Protein AF-A0A958RC46-F1 (afdb_monomer)

pLDDT: mean 94.12, std 9.83, range [39.84, 98.75]

Sequence (118 aa):
LPAAMFPTYSATKAAIHSYTQSLRYQLKNTSIQVMELAPPYVQTTLTGEHQATDPHAMPLDDFINEVMSILKQNPDAREILVERVNFLRTAESKGMDAYYELFNGFNDQMASTRTTSV

Nearest PDB structures (foldseek):
  4bmv-assembly4_I  TM=6.271E-01  e=4.602E-01  Sphingobium yanoikuyae
  3sx2-assembly2_H  TM=6.835E-01  e=1.753E+00  Mycobacterium avium subsp. paratuberculosis K-10
  3jq7-assembl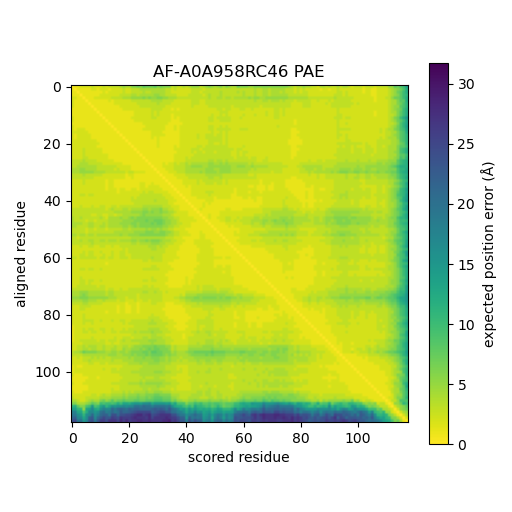y1_C  TM=6.618E-01  e=1.991E+00  Trypanosoma brucei
  3gmd-assembly4_H  TM=6.169E-01  e=1.544E+00  Mus musculus

Secondary structure (DSSP, 8-state):
---TT-HHHHHHHHHHHHHHHHHHHHHTTSS----EE---SBSSSTT-GGGGG-TTSBPHHHHHHHHHHHHHH-TT-SEE--GGGHHHHSGGGG-HHHHHHHHHHHHHHHHHHHHTT-

Solvent-accessible surface area (backbone atoms only — not comparable to full-atom values): 6926 Å² total; per-residue (Å²): 100,72,47,77,96,40,52,68,60,35,52,52,53,52,48,50,53,56,48,53,57,52,48,41,63,74,34,67,91,55,95,65,83,65,64,43,79,53,81,55,65,54,30,39,56,87,92,36,73,68,37,52,74,34,84,87,28,40,54,50,66,59,52,50,53,47,51,55,47,47,55,71,76,41,76,83,47,60,55,50,69,51,77,86,23,44,69,42,74,48,33,67,80,69,37,70,69,56,26,51,55,52,46,50,54,54,43,52,52,60,52,55,64,57,68,77,74,114

Structure (mmCIF, N/CA/C/O backbone):
data_AF-A0A958RC46-F1
#
_entry.id   AF-A0A958RC46-F1
#
loop_
_atom_site.group_PDB
_atom_site.id
_atom_site.type_symbol
_atom_site.label_atom_id
_atom_site.label_alt_id
_atom_site.label_comp_id
_atom_site.label_asym_id
_atom_site.label_entity_id
_atom_site.label_seq_id
_atom_site.pdbx_PDB_ins_code
_atom_site.Cartn_x
_atom_site.Cartn_y
_atom_site.Cartn_z
_atom_site.occupancy
_atom_site.B_iso_or_equiv
_atom_site.auth_seq_id
_atom_site.auth_comp_id
_atom_site.auth_asym_id
_atom_site.auth_atom_id
_atom_site.pdbx_PDB_model_num
ATOM 1 N N . LEU A 1 1 ? 5.802 5.715 -0.696 1.00 93.75 1 LEU A N 1
ATOM 2 C CA . LEU A 1 1 ? 6.493 6.539 -1.713 1.00 93.75 1 LEU A CA 1
ATOM 3 C C . LEU A 1 1 ? 5.597 6.722 -2.927 1.00 93.75 1 LEU A C 1
ATOM 5 O O . LEU A 1 1 ? 5.030 5.728 -3.373 1.00 93.75 1 LEU A O 1
ATOM 9 N N . PRO A 1 2 ? 5.438 7.951 -3.439 1.00 95.94 2 PRO A N 1
ATOM 10 C CA . PRO A 1 2 ? 4.706 8.208 -4.672 1.00 95.94 2 PRO A CA 1
ATOM 11 C C . PRO A 1 2 ? 5.526 7.838 -5.916 1.00 95.94 2 PRO A C 1
ATOM 13 O O . PRO A 1 2 ? 6.745 8.005 -5.946 1.00 95.94 2 PRO A O 1
ATOM 16 N N . ALA A 1 3 ? 4.830 7.380 -6.958 1.00 94.94 3 ALA A N 1
ATOM 17 C CA . ALA A 1 3 ? 5.389 7.163 -8.288 1.00 94.94 3 ALA A CA 1
ATOM 18 C C . ALA A 1 3 ? 5.098 8.383 -9.174 1.00 94.94 3 ALA A C 1
ATOM 20 O O . ALA A 1 3 ? 3.939 8.675 -9.478 1.00 94.94 3 ALA A O 1
ATOM 21 N N . ALA A 1 4 ? 6.145 9.083 -9.609 1.00 95.69 4 ALA A N 1
ATOM 22 C CA . ALA A 1 4 ? 6.089 10.312 -10.400 1.00 95.69 4 ALA A CA 1
ATOM 23 C C . ALA A 1 4 ? 5.405 10.117 -11.761 1.00 95.69 4 ALA A C 1
ATOM 25 O O . ALA A 1 4 ? 4.752 11.029 -12.257 1.00 95.69 4 ALA A O 1
ATOM 26 N N . MET A 1 5 ? 5.487 8.914 -12.337 1.00 92.12 5 MET A N 1
ATOM 27 C CA . MET A 1 5 ? 4.785 8.552 -13.576 1.00 92.12 5 MET A CA 1
ATOM 28 C C . MET A 1 5 ? 3.265 8.413 -13.385 1.00 92.12 5 MET A C 1
ATOM 30 O O . MET A 1 5 ? 2.502 8.539 -14.341 1.00 92.12 5 MET A O 1
ATOM 34 N N . PHE A 1 6 ? 2.814 8.178 -12.149 1.00 93.25 6 PHE A N 1
ATOM 35 C CA . PHE A 1 6 ? 1.408 7.977 -11.803 1.00 93.25 6 PHE A CA 1
ATOM 36 C C . PHE A 1 6 ? 0.996 8.898 -10.639 1.00 93.25 6 PHE A C 1
ATOM 38 O O . PHE A 1 6 ? 0.632 8.417 -9.557 1.00 93.25 6 PHE A O 1
ATOM 4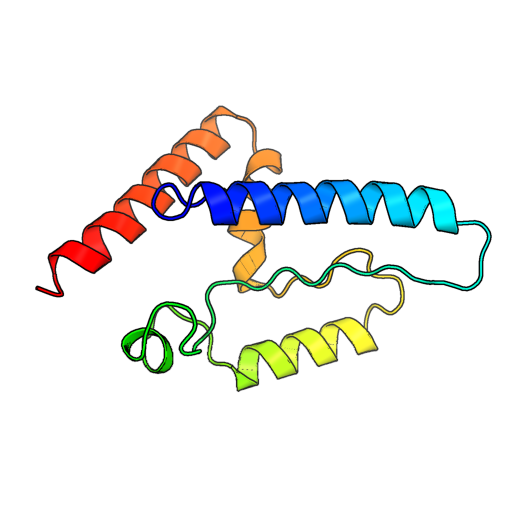5 N N . PRO A 1 7 ? 1.037 10.233 -10.820 1.00 96.06 7 PRO A N 1
ATOM 46 C CA . PRO A 1 7 ? 0.835 11.177 -9.723 1.00 96.06 7 PRO A CA 1
ATOM 47 C C . PRO A 1 7 ? -0.601 11.128 -9.186 1.00 96.06 7 PRO A C 1
ATOM 49 O O . PRO A 1 7 ? -0.806 11.067 -7.975 1.00 96.06 7 PRO A O 1
ATOM 52 N N . THR A 1 8 ? -1.604 11.050 -10.067 1.00 97.69 8 THR A N 1
ATOM 53 C CA . THR A 1 8 ? -3.018 10.930 -9.671 1.00 97.69 8 THR A CA 1
ATOM 54 C C . THR A 1 8 ? -3.294 9.612 -8.948 1.00 97.69 8 THR A C 1
ATOM 56 O O . THR A 1 8 ? -3.978 9.598 -7.926 1.00 97.69 8 THR A O 1
ATOM 59 N N . TYR A 1 9 ? -2.714 8.503 -9.418 1.00 95.56 9 TYR A N 1
ATOM 60 C CA . TYR A 1 9 ? -2.810 7.218 -8.721 1.00 95.56 9 TYR A CA 1
ATOM 61 C C . TYR A 1 9 ? -2.197 7.316 -7.319 1.00 95.56 9 TYR A C 1
ATOM 63 O O . TYR A 1 9 ? -2.847 6.970 -6.338 1.00 95.56 9 TYR A O 1
ATOM 71 N N . SER A 1 10 ? -0.990 7.873 -7.202 1.00 97.00 10 SER A N 1
ATOM 72 C CA . SER A 1 10 ? -0.313 8.043 -5.912 1.00 97.00 10 SER A CA 1
ATOM 73 C C . SER A 1 10 ? -1.134 8.900 -4.940 1.00 97.00 10 SER A C 1
ATOM 75 O O . SER A 1 10 ? -1.316 8.514 -3.787 1.00 97.00 10 SER A O 1
ATOM 77 N N . ALA A 1 11 ? -1.701 10.015 -5.414 1.00 98.12 11 ALA A N 1
ATOM 78 C CA . ALA A 1 11 ? -2.562 10.883 -4.613 1.00 98.12 11 ALA A CA 1
ATOM 79 C C . ALA A 1 11 ? -3.831 10.161 -4.129 1.00 98.12 11 ALA A C 1
ATOM 81 O O . ALA A 1 11 ? -4.188 10.252 -2.956 1.00 98.12 11 ALA A O 1
ATOM 82 N N . THR A 1 12 ? -4.494 9.394 -5.002 1.00 98.31 12 THR A N 1
ATOM 83 C CA . THR A 1 12 ? -5.693 8.629 -4.613 1.00 98.31 12 THR A CA 1
ATOM 84 C C . THR A 1 12 ? -5.376 7.527 -3.603 1.00 98.31 12 THR A C 1
ATOM 86 O O . THR A 1 12 ? -6.139 7.339 -2.659 1.00 98.31 12 THR A O 1
ATOM 89 N N . LYS A 1 13 ? -4.235 6.836 -3.723 1.00 97.56 13 LYS A N 1
ATOM 90 C CA . LYS A 1 13 ? -3.801 5.846 -2.724 1.00 97.56 13 LYS A CA 1
ATOM 91 C C . LYS A 1 13 ? -3.454 6.485 -1.379 1.00 97.56 13 LYS A C 1
ATOM 93 O O . LYS A 1 13 ? -3.865 5.958 -0.350 1.00 97.56 13 LYS A O 1
ATOM 98 N N . ALA A 1 14 ? -2.802 7.648 -1.372 1.00 97.50 14 ALA A N 1
ATOM 99 C CA . ALA A 1 14 ? -2.580 8.413 -0.142 1.00 97.50 14 ALA A CA 1
ATOM 100 C C . ALA A 1 14 ? -3.904 8.861 0.509 1.00 97.50 14 ALA A C 1
ATOM 102 O O . ALA A 1 14 ? -4.052 8.788 1.730 1.00 97.50 14 ALA A O 1
ATOM 103 N N . ALA A 1 15 ? -4.892 9.263 -0.297 1.00 98.44 15 ALA A N 1
ATOM 104 C CA . ALA A 1 15 ? -6.222 9.615 0.192 1.00 98.44 15 ALA A CA 1
ATOM 105 C C . ALA A 1 15 ? -6.942 8.416 0.830 1.00 98.44 15 ALA A C 1
ATOM 107 O O . ALA A 1 15 ? -7.520 8.566 1.904 1.00 98.44 15 ALA A O 1
ATOM 108 N N . ILE A 1 16 ? -6.862 7.223 0.223 1.00 98.31 16 ILE A N 1
ATOM 109 C CA . ILE A 1 16 ? -7.387 5.990 0.829 1.00 98.31 16 ILE A CA 1
ATOM 110 C C . ILE A 1 16 ? -6.709 5.721 2.171 1.00 98.31 16 ILE A C 1
ATOM 112 O O . ILE A 1 16 ? -7.416 5.463 3.141 1.00 98.31 16 ILE A O 1
ATOM 116 N N . HIS A 1 17 ? -5.386 5.867 2.261 1.00 97.88 17 HIS A N 1
ATOM 117 C CA . HIS A 1 17 ? -4.681 5.673 3.524 1.00 97.88 17 HIS A CA 1
ATOM 118 C C . HIS A 1 17 ? -5.181 6.620 4.630 1.00 97.88 17 HIS A C 1
ATOM 120 O O . HIS A 1 17 ? -5.528 6.198 5.733 1.00 97.88 17 HIS A O 1
ATOM 126 N N . SER A 1 18 ? -5.291 7.916 4.329 1.00 98.44 18 SER A N 1
ATOM 127 C CA . SER A 1 18 ? -5.846 8.904 5.267 1.00 98.44 18 SER A CA 1
ATOM 128 C C . SER A 1 18 ? -7.301 8.588 5.658 1.00 98.44 18 SER A C 1
ATOM 130 O O . SER A 1 18 ? -7.693 8.701 6.828 1.00 98.44 18 SER A O 1
ATOM 132 N N . TYR A 1 19 ? -8.101 8.132 4.692 1.00 98.69 19 TYR A N 1
ATOM 133 C CA . TYR A 1 19 ? -9.489 7.746 4.907 1.00 98.69 19 TYR A CA 1
ATOM 134 C C . TYR A 1 19 ? -9.614 6.530 5.834 1.00 98.69 19 TYR A C 1
ATOM 136 O O . TYR A 1 19 ? -10.371 6.592 6.802 1.00 98.69 19 TYR A O 1
ATOM 144 N N . THR A 1 20 ? -8.851 5.452 5.614 1.00 98.62 20 THR A N 1
ATOM 145 C CA . THR A 1 20 ? -8.897 4.253 6.473 1.00 98.62 20 THR A CA 1
ATOM 146 C C . THR A 1 20 ? -8.423 4.556 7.896 1.00 98.62 20 THR A C 1
ATOM 148 O O . THR A 1 20 ? -8.984 4.018 8.855 1.00 98.62 20 THR A O 1
ATOM 151 N N . GLN A 1 21 ? -7.443 5.458 8.068 1.00 98.44 21 GLN A N 1
ATOM 152 C CA . GLN A 1 21 ? -7.029 5.945 9.387 1.00 98.44 21 GLN A CA 1
ATOM 153 C C . GLN A 1 21 ? -8.187 6.595 10.144 1.00 98.44 21 GLN A C 1
ATOM 155 O O . GLN A 1 21 ? -8.448 6.244 11.299 1.00 98.44 21 GLN A O 1
ATOM 160 N N . SER A 1 22 ? -8.895 7.501 9.475 1.00 98.75 22 SER A N 1
ATOM 161 C CA . SER A 1 22 ? -10.036 8.217 10.043 1.00 98.75 22 SER A CA 1
ATOM 162 C C . SER A 1 22 ? -11.209 7.275 10.319 1.00 98.75 22 SER A C 1
ATOM 164 O O . SER A 1 22 ? -11.800 7.316 11.400 1.00 98.75 22 SER A O 1
ATOM 166 N N . LEU A 1 23 ? -11.501 6.365 9.388 1.00 98.62 23 LEU A N 1
ATOM 167 C CA . LEU A 1 23 ? -12.597 5.408 9.505 1.00 98.62 23 LEU A CA 1
ATOM 168 C C . LEU A 1 23 ? -12.391 4.445 10.682 1.00 98.62 23 LEU A C 1
ATOM 170 O O . LEU A 1 23 ? -13.318 4.218 11.457 1.00 98.62 23 LEU A O 1
ATOM 174 N N . ARG A 1 24 ? -11.161 3.951 10.895 1.00 98.44 24 ARG A N 1
ATOM 175 C CA . ARG A 1 24 ? -10.815 3.163 12.094 1.00 98.44 24 ARG A CA 1
ATOM 176 C C . ARG A 1 24 ? -11.119 3.914 13.385 1.00 98.44 24 ARG A C 1
ATOM 178 O O . ARG A 1 24 ? -11.619 3.319 14.332 1.00 98.44 24 ARG A O 1
ATOM 185 N N . TYR A 1 25 ? -10.814 5.211 13.439 1.00 98.50 25 TYR A N 1
ATOM 186 C CA . TYR A 1 25 ? -11.106 6.017 14.622 1.00 98.50 25 TYR A CA 1
ATOM 187 C C . TYR A 1 25 ? -12.614 6.191 14.836 1.00 98.50 25 TYR A C 1
ATOM 189 O O . TYR A 1 25 ? -13.087 6.068 15.965 1.00 98.50 25 TYR A O 1
ATOM 197 N N . GLN A 1 26 ? -13.369 6.448 13.765 1.00 98.69 26 GLN A N 1
ATOM 198 C CA . GLN A 1 26 ? -14.825 6.606 13.819 1.00 98.69 26 GLN A CA 1
ATOM 199 C C . GLN A 1 26 ? -15.534 5.323 14.274 1.00 98.69 26 GLN A C 1
ATOM 201 O O . GLN A 1 26 ? -16.484 5.391 15.051 1.00 98.69 26 GLN A O 1
ATOM 206 N N . LEU A 1 27 ? -15.050 4.158 13.839 1.00 98.50 27 LEU A N 1
ATOM 207 C CA . LEU A 1 27 ? -15.675 2.859 14.105 1.00 98.50 27 LEU A CA 1
ATOM 208 C C . LEU A 1 27 ? -15.127 2.131 15.343 1.00 98.50 27 LEU A C 1
ATOM 210 O O . LEU A 1 27 ? -15.588 1.032 15.643 1.00 98.50 27 LEU A O 1
ATOM 214 N N . LYS A 1 28 ? -14.202 2.735 16.104 1.00 97.62 28 LYS A N 1
ATOM 215 C CA . LYS A 1 28 ? -13.488 2.085 17.225 1.00 97.62 28 LYS A CA 1
ATOM 216 C C . LYS A 1 28 ? -14.373 1.517 18.347 1.00 97.62 28 LYS A C 1
ATOM 218 O O . LYS A 1 28 ? -13.904 0.688 19.114 1.00 97.62 28 LYS A O 1
ATOM 223 N N . ASN A 1 29 ? -15.621 1.977 18.457 1.00 98.25 29 ASN A N 1
ATOM 224 C CA . ASN A 1 29 ? -16.596 1.525 19.460 1.00 98.25 29 ASN A CA 1
ATOM 225 C C . ASN A 1 29 ? -17.677 0.603 18.858 1.00 98.25 29 ASN A C 1
ATOM 227 O O . ASN A 1 29 ? -18.754 0.450 19.431 1.00 98.25 29 ASN A O 1
ATOM 231 N N . THR A 1 30 ? -17.424 0.040 17.677 1.00 98.44 30 THR A N 1
ATOM 232 C CA . THR A 1 30 ? -18.311 -0.904 16.984 1.00 98.44 30 THR A CA 1
ATOM 233 C C . THR A 1 30 ? -17.635 -2.271 16.864 1.00 98.44 30 THR A C 1
ATOM 235 O O . THR A 1 30 ? -16.461 -2.418 17.193 1.00 98.44 30 THR A O 1
ATOM 238 N N . SER A 1 31 ? -18.354 -3.273 16.359 1.00 97.62 31 SER A N 1
ATOM 239 C CA . SER A 1 31 ? -17.781 -4.579 16.010 1.00 97.62 31 SER A CA 1
ATOM 240 C C . SER A 1 31 ? -17.084 -4.606 14.640 1.00 97.62 31 SER A C 1
ATOM 242 O O . SER A 1 31 ? -16.650 -5.670 14.204 1.00 97.62 31 SER A O 1
ATOM 244 N N . ILE A 1 32 ? -16.999 -3.472 13.932 1.00 98.06 32 ILE A N 1
ATOM 245 C CA . ILE A 1 32 ? -16.424 -3.403 12.585 1.00 98.06 32 ILE A CA 1
ATOM 246 C C . ILE A 1 32 ? -14.913 -3.193 12.670 1.00 98.06 32 ILE A C 1
ATOM 248 O O . ILE A 1 32 ? -14.437 -2.204 13.228 1.00 98.06 32 ILE A O 1
ATOM 252 N N . GLN A 1 33 ? -14.165 -4.084 12.024 1.00 97.31 33 GLN A N 1
ATOM 253 C CA . GLN A 1 33 ? -12.733 -3.935 11.805 1.00 97.31 33 GLN A CA 1
ATOM 254 C C . GLN A 1 33 ? -12.458 -3.342 10.421 1.00 97.31 33 GLN A C 1
ATOM 256 O O . GLN A 1 33 ? -13.049 -3.748 9.423 1.00 97.31 33 GLN A O 1
ATOM 261 N N . VAL A 1 34 ? -11.530 -2.389 10.361 1.00 98.19 34 VAL A N 1
ATOM 262 C CA . VAL A 1 34 ? -11.077 -1.772 9.110 1.00 98.19 34 VAL A CA 1
ATOM 263 C C . VAL A 1 34 ? -9.591 -2.057 8.947 1.00 98.19 34 VAL A C 1
ATOM 265 O O . VAL A 1 34 ? -8.783 -1.605 9.759 1.00 98.19 34 VAL A O 1
ATOM 268 N N . MET A 1 35 ? -9.248 -2.785 7.888 1.00 98.25 35 MET A N 1
ATOM 269 C CA . MET A 1 35 ? -7.878 -3.137 7.512 1.00 98.25 35 MET A CA 1
ATOM 270 C C . MET A 1 35 ? -7.589 -2.574 6.118 1.00 98.25 35 MET A C 1
ATOM 272 O O . MET A 1 35 ? -8.451 -2.622 5.241 1.00 98.25 35 MET A O 1
ATOM 276 N N . GLU A 1 36 ? -6.390 -2.042 5.899 1.00 98.44 36 GLU A N 1
ATOM 277 C CA . GLU A 1 36 ? -5.959 -1.544 4.589 1.00 98.44 36 GLU A CA 1
ATOM 278 C C . GLU A 1 36 ? -4.960 -2.498 3.938 1.00 98.44 36 GLU A C 1
ATOM 280 O O . GLU A 1 36 ? -3.885 -2.728 4.477 1.00 98.44 36 GLU A O 1
ATOM 285 N N . LEU A 1 37 ? -5.280 -3.022 2.758 1.00 98.00 37 LEU A N 1
ATOM 286 C CA . LEU A 1 37 ? -4.333 -3.784 1.945 1.00 98.00 37 LEU A CA 1
ATOM 287 C C . LEU A 1 37 ? -3.579 -2.839 1.004 1.00 98.00 37 LEU A C 1
ATOM 289 O O . LEU A 1 37 ? -4.199 -2.204 0.148 1.00 98.00 37 LEU A O 1
ATOM 293 N N . ALA A 1 38 ? -2.250 -2.789 1.122 1.00 97.31 38 ALA A N 1
ATOM 294 C CA . ALA A 1 38 ? -1.388 -1.992 0.249 1.00 97.31 38 ALA A CA 1
ATOM 295 C C . ALA A 1 38 ? -0.404 -2.904 -0.513 1.00 97.31 38 ALA A C 1
ATOM 297 O O . ALA A 1 38 ? 0.621 -3.301 0.040 1.00 97.31 38 ALA A O 1
ATOM 298 N N . PRO A 1 39 ? -0.703 -3.264 -1.776 1.00 96.88 39 PRO A N 1
ATOM 299 C CA . PRO A 1 39 ? 0.148 -4.150 -2.568 1.00 96.88 39 PRO A CA 1
ATOM 300 C C . PRO A 1 39 ? 1.451 -3.478 -3.042 1.00 96.88 39 PRO A C 1
ATOM 302 O O . PRO A 1 39 ? 1.468 -2.261 -3.256 1.00 96.88 39 PRO A O 1
ATOM 305 N N . PRO A 1 40 ? 2.520 -4.258 -3.296 1.00 96.31 40 PRO A N 1
ATOM 306 C CA . PRO A 1 40 ? 3.659 -3.823 -4.094 1.00 96.31 40 PRO A CA 1
ATOM 307 C C . PRO A 1 40 ? 3.281 -3.843 -5.588 1.00 96.31 40 PRO A C 1
ATOM 309 O O . PRO A 1 40 ? 2.114 -3.964 -5.961 1.00 96.31 40 PRO A O 1
ATOM 312 N N . TYR A 1 41 ? 4.271 -3.747 -6.472 1.00 95.62 41 TYR A N 1
ATOM 313 C CA . TYR A 1 41 ? 4.078 -4.052 -7.888 1.00 95.62 41 TYR A CA 1
ATOM 314 C C . TYR A 1 41 ? 3.886 -5.571 -8.068 1.00 95.62 41 TYR A C 1
ATOM 316 O O . TYR A 1 41 ? 4.766 -6.342 -7.690 1.00 95.62 41 TYR A O 1
ATOM 324 N N . VAL A 1 42 ? 2.729 -5.997 -8.591 1.00 97.69 42 VAL A N 1
ATOM 325 C CA . VAL A 1 42 ? 2.298 -7.410 -8.713 1.00 97.69 42 VAL A CA 1
ATOM 326 C C . VAL A 1 42 ? 2.053 -7.763 -10.183 1.00 97.69 42 VAL A C 1
ATOM 328 O O . VAL A 1 42 ? 1.598 -6.907 -10.940 1.00 97.69 42 VAL A O 1
ATOM 331 N N . GLN A 1 43 ? 2.338 -9.004 -10.586 1.00 97.88 43 GLN A N 1
ATOM 332 C CA . GLN A 1 43 ? 2.124 -9.547 -11.930 1.00 97.88 43 GLN A CA 1
ATOM 333 C C . GLN A 1 43 ? 0.625 -9.631 -12.237 1.00 97.88 43 GLN A C 1
ATOM 335 O O . GLN A 1 43 ? -0.057 -10.611 -11.956 1.00 97.88 43 GLN A O 1
ATOM 340 N N . THR A 1 44 ? 0.107 -8.539 -12.783 1.00 96.12 44 THR A N 1
ATOM 341 C CA . THR A 1 44 ? -1.270 -8.371 -13.257 1.00 96.12 44 THR A CA 1
ATOM 342 C C . THR A 1 44 ? -1.215 -7.730 -14.642 1.00 96.12 44 THR A C 1
ATOM 344 O O . THR A 1 44 ? -0.135 -7.585 -15.204 1.00 96.12 44 THR A O 1
ATOM 347 N N . THR A 1 45 ? -2.348 -7.301 -15.190 1.00 96.38 45 THR A N 1
ATOM 348 C CA . THR A 1 45 ? -2.400 -6.531 -16.444 1.00 96.38 45 THR A CA 1
ATOM 349 C C . THR A 1 45 ? -2.791 -5.065 -16.222 1.00 96.38 45 THR A C 1
ATOM 351 O O . THR A 1 45 ? -3.154 -4.364 -17.166 1.00 96.38 45 THR A O 1
ATOM 354 N N . LEU A 1 46 ? -2.709 -4.567 -14.978 1.00 93.19 46 LEU A N 1
ATOM 355 C CA . LEU A 1 46 ? -3.164 -3.225 -14.586 1.00 93.19 46 LEU A CA 1
ATOM 356 C C . LEU A 1 46 ? -2.479 -2.099 -15.376 1.00 93.19 46 LEU A C 1
ATOM 358 O O . LEU A 1 46 ? -3.128 -1.114 -15.726 1.00 93.19 46 LEU A O 1
ATOM 362 N N . THR A 1 47 ? -1.180 -2.228 -15.651 1.00 90.00 47 THR A N 1
ATOM 363 C CA . THR A 1 47 ? -0.401 -1.268 -16.450 1.00 90.00 47 THR A CA 1
ATOM 364 C C . THR A 1 47 ? -0.132 -1.756 -17.876 1.00 90.00 47 THR A C 1
ATOM 366 O O . THR A 1 47 ? 0.637 -1.122 -18.599 1.00 90.00 47 THR A O 1
ATOM 369 N N . GLY A 1 48 ? -0.785 -2.844 -18.299 1.00 93.06 48 GLY A N 1
ATOM 370 C CA . GLY A 1 48 ? -0.637 -3.490 -19.605 1.00 93.06 48 GLY A CA 1
ATOM 371 C C . GLY A 1 48 ? -0.127 -4.931 -19.511 1.00 93.06 48 GLY A C 1
ATOM 372 O O . GLY A 1 48 ? 0.372 -5.361 -18.476 1.00 93.06 48 GLY A O 1
ATOM 373 N N . GLU A 1 49 ? -0.217 -5.671 -20.619 1.00 95.81 49 GLU A N 1
ATOM 374 C CA . GLU A 1 49 ? 0.112 -7.109 -20.681 1.00 95.81 49 GLU A CA 1
ATOM 375 C C . GLU A 1 49 ? 1.554 -7.440 -20.267 1.00 95.81 49 GL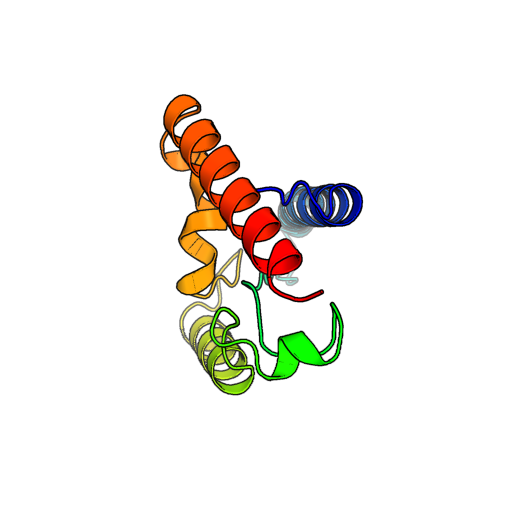U A C 1
ATOM 377 O O . GLU A 1 49 ? 1.805 -8.490 -19.684 1.00 95.81 49 GLU A O 1
ATOM 382 N N . HIS A 1 50 ? 2.505 -6.529 -20.502 1.00 93.31 50 HIS A N 1
ATOM 383 C CA . HIS A 1 50 ? 3.911 -6.729 -20.127 1.00 93.31 50 HIS A CA 1
ATOM 384 C C . HIS A 1 50 ? 4.110 -6.939 -18.617 1.00 93.31 50 HIS A C 1
ATOM 386 O O . HIS A 1 50 ? 5.035 -7.643 -18.218 1.00 93.31 50 HIS A O 1
ATOM 392 N N . GLN A 1 51 ? 3.242 -6.361 -17.778 1.00 94.50 51 GLN A N 1
ATOM 393 C CA . GLN A 1 51 ? 3.323 -6.483 -16.322 1.00 94.50 51 GLN A CA 1
ATOM 394 C C . GLN A 1 51 ? 3.111 -7.930 -15.857 1.00 94.50 51 GLN A C 1
ATOM 396 O O . GLN A 1 51 ? 3.698 -8.339 -14.854 1.00 94.50 51 GLN A O 1
ATOM 401 N N . ALA A 1 52 ? 2.311 -8.720 -16.578 1.00 96.19 52 ALA A N 1
ATOM 402 C CA . ALA A 1 52 ? 1.973 -10.086 -16.185 1.00 96.19 52 ALA A CA 1
ATOM 403 C C . ALA A 1 52 ? 3.197 -11.016 -16.159 1.00 96.19 52 ALA A C 1
ATOM 405 O O . ALA A 1 52 ? 3.190 -12.024 -15.459 1.00 96.19 52 ALA A O 1
ATOM 406 N N . THR A 1 53 ? 4.258 -10.665 -16.889 1.00 95.62 53 THR A N 1
ATOM 407 C CA . THR A 1 53 ? 5.506 -11.436 -16.972 1.00 95.62 53 THR A CA 1
ATOM 408 C C . THR A 1 53 ? 6.734 -10.637 -16.536 1.00 95.62 53 THR A C 1
ATOM 410 O O . THR A 1 53 ? 7.861 -11.080 -16.746 1.00 95.62 53 THR A O 1
ATOM 413 N N . ASP A 1 54 ? 6.543 -9.451 -15.956 1.00 94.94 54 ASP A N 1
ATOM 414 C CA . ASP A 1 54 ? 7.642 -8.589 -15.524 1.00 94.94 54 ASP A CA 1
ATOM 415 C C . ASP A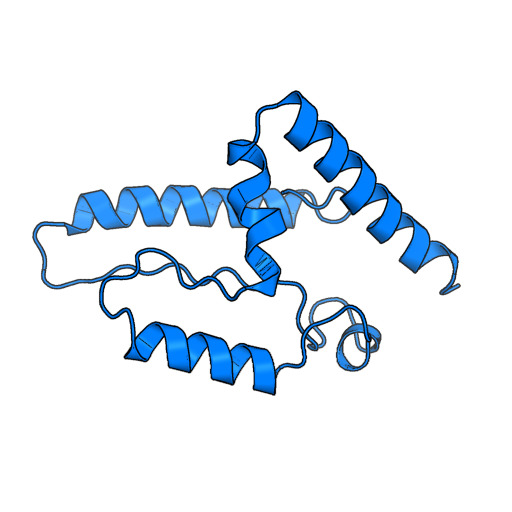 1 54 ? 8.368 -9.225 -14.317 1.00 94.94 54 ASP A C 1
ATOM 417 O O . ASP A 1 54 ? 7.732 -9.473 -13.283 1.00 94.94 54 ASP A O 1
ATOM 421 N N . PRO A 1 55 ? 9.686 -9.501 -14.396 1.00 94.50 55 PRO A N 1
ATOM 422 C CA . PRO A 1 55 ? 10.440 -10.083 -13.284 1.00 94.50 55 PRO A CA 1
ATOM 423 C C . PRO A 1 55 ? 10.572 -9.130 -12.082 1.00 94.50 55 PRO A C 1
ATOM 425 O O . PRO A 1 55 ? 10.842 -9.567 -10.960 1.00 94.50 55 PRO A O 1
ATOM 428 N N . HIS A 1 56 ? 10.369 -7.825 -12.278 1.00 92.00 56 HIS A N 1
ATOM 429 C CA . HIS A 1 56 ? 10.346 -6.839 -11.200 1.00 92.00 56 HIS A CA 1
ATOM 430 C C . HIS A 1 56 ? 8.997 -6.770 -10.478 1.00 92.00 56 HIS A C 1
ATOM 432 O O . HIS A 1 56 ? 8.926 -6.174 -9.397 1.00 92.00 56 HIS A O 1
ATOM 438 N N . ALA A 1 57 ? 7.950 -7.400 -11.011 1.00 95.44 57 ALA A N 1
ATOM 439 C CA . ALA A 1 57 ? 6.674 -7.567 -10.335 1.00 95.44 57 ALA A CA 1
ATOM 440 C C . ALA A 1 57 ? 6.670 -8.833 -9.456 1.00 95.44 57 ALA A C 1
ATOM 442 O O . ALA A 1 57 ? 7.346 -9.822 -9.727 1.00 95.44 57 ALA A O 1
ATOM 443 N N . MET A 1 58 ? 5.929 -8.800 -8.353 1.00 97.94 58 MET A N 1
ATOM 444 C CA . MET A 1 58 ? 5.690 -9.965 -7.499 1.00 97.94 58 MET A CA 1
ATOM 445 C C . MET A 1 58 ? 4.717 -10.928 -8.180 1.00 97.94 58 MET A C 1
ATOM 447 O O . MET A 1 58 ? 3.674 -10.454 -8.633 1.00 97.94 58 MET A O 1
ATOM 451 N N . PRO A 1 59 ? 4.992 -12.242 -8.232 1.00 98.25 59 PRO A N 1
ATOM 452 C CA . PRO A 1 59 ? 4.009 -13.208 -8.709 1.00 98.25 59 PRO A CA 1
ATOM 453 C C . PRO A 1 59 ? 2.690 -13.101 -7.940 1.00 98.25 59 PRO A C 1
ATOM 455 O O . PRO A 1 59 ? 2.680 -12.905 -6.722 1.00 98.25 59 PRO A O 1
ATOM 458 N N . LEU A 1 60 ? 1.568 -13.200 -8.656 1.00 98.06 60 LEU A N 1
ATOM 459 C CA . LEU A 1 60 ? 0.240 -13.014 -8.066 1.00 98.06 60 LEU A CA 1
ATOM 460 C C . LEU A 1 60 ? -0.057 -14.056 -6.979 1.00 98.06 60 LEU A C 1
ATOM 462 O O . LEU A 1 60 ? -0.570 -13.699 -5.920 1.00 98.06 60 LEU A O 1
ATOM 466 N N . ASP A 1 61 ? 0.309 -15.315 -7.219 1.00 98.31 61 ASP A N 1
ATOM 467 C CA . ASP A 1 61 ? 0.107 -16.397 -6.253 1.00 98.31 61 ASP A CA 1
ATOM 468 C C . ASP A 1 61 ? 0.912 -16.163 -4.970 1.00 98.31 61 ASP A C 1
ATOM 470 O O . ASP A 1 61 ? 0.379 -16.329 -3.873 1.00 98.31 61 ASP A O 1
ATOM 474 N N . ASP A 1 62 ? 2.157 -15.693 -5.084 1.00 98.56 62 ASP A N 1
ATOM 475 C CA . ASP A 1 62 ? 2.986 -15.344 -3.924 1.00 98.56 62 ASP A CA 1
ATOM 476 C C . ASP A 1 62 ? 2.355 -14.200 -3.124 1.00 98.56 62 ASP A C 1
ATOM 478 O O . ASP A 1 62 ? 2.265 -14.272 -1.897 1.00 98.56 62 ASP A O 1
ATOM 482 N N . PHE A 1 63 ? 1.860 -13.166 -3.815 1.00 98.56 63 PHE A N 1
ATOM 483 C CA . PHE A 1 63 ? 1.178 -12.041 -3.177 1.00 98.56 63 PHE A CA 1
ATOM 484 C C . PHE A 1 63 ? -0.069 -12.501 -2.410 1.00 98.56 63 PHE A C 1
ATOM 486 O O . PHE A 1 63 ? -0.247 -12.139 -1.246 1.00 98.56 63 PHE A O 1
ATOM 493 N N . ILE A 1 64 ? -0.913 -13.330 -3.031 1.00 98.50 64 ILE A N 1
ATOM 494 C CA . ILE A 1 64 ? -2.122 -13.871 -2.397 1.00 98.50 64 ILE A CA 1
ATOM 495 C C . ILE A 1 64 ? -1.753 -14.736 -1.189 1.00 98.50 64 ILE A C 1
ATOM 497 O O . ILE A 1 64 ? -2.340 -14.573 -0.118 1.00 98.50 64 ILE A O 1
ATOM 501 N N . ASN A 1 65 ? -0.775 -15.632 -1.334 1.00 98.69 65 ASN A N 1
ATOM 502 C CA . ASN A 1 65 ? -0.342 -16.522 -0.261 1.00 98.69 65 ASN A CA 1
ATOM 503 C C . ASN A 1 65 ? 0.153 -15.738 0.960 1.00 98.69 65 ASN A C 1
ATOM 505 O O . ASN A 1 65 ? -0.248 -16.039 2.088 1.00 98.69 65 ASN A O 1
ATOM 509 N N . GLU A 1 66 ? 0.969 -14.704 0.749 1.00 98.69 66 GLU A N 1
ATOM 510 C CA . GLU A 1 66 ? 1.486 -13.873 1.834 1.00 98.69 66 GLU A CA 1
ATOM 511 C C . GLU A 1 66 ? 0.380 -13.033 2.493 1.00 98.69 66 GLU A C 1
ATOM 513 O O . GLU A 1 66 ? 0.265 -13.030 3.720 1.00 98.69 66 GLU A O 1
ATOM 518 N N . VAL A 1 67 ? -0.515 -12.417 1.709 1.00 98.56 67 VAL A N 1
ATOM 519 C CA . VAL A 1 67 ? -1.690 -11.690 2.230 1.00 98.56 67 VAL A CA 1
ATOM 520 C C . VAL A 1 67 ? -2.559 -12.591 3.107 1.00 98.56 67 VAL A C 1
ATOM 522 O O . VAL A 1 67 ? -2.905 -12.225 4.232 1.00 98.56 67 VAL A O 1
ATOM 525 N N . MET A 1 68 ? -2.892 -13.790 2.625 1.00 98.38 68 MET A N 1
ATOM 526 C CA . MET A 1 68 ? -3.717 -14.739 3.374 1.00 98.38 68 MET A CA 1
ATOM 527 C C . MET A 1 68 ? -3.009 -15.256 4.628 1.00 98.38 68 MET A C 1
ATOM 529 O O . MET A 1 68 ? -3.667 -15.547 5.627 1.00 98.38 68 MET A O 1
ATOM 533 N N . SER A 1 69 ? -1.680 -15.362 4.596 1.00 98.50 69 SER A N 1
ATOM 534 C CA . SER A 1 69 ? -0.868 -15.690 5.766 1.00 98.50 69 SER A CA 1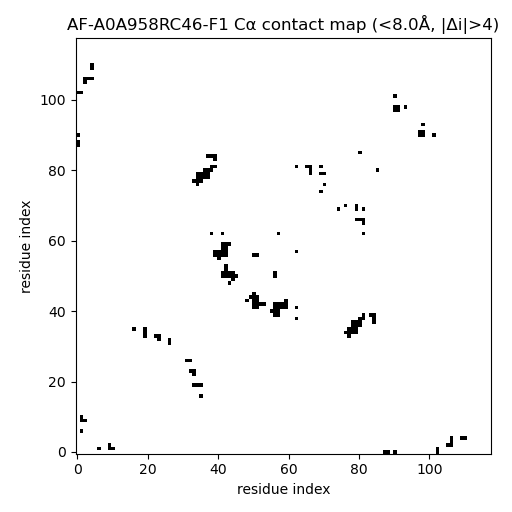
ATOM 535 C C . SER A 1 69 ? -0.950 -14.588 6.829 1.00 98.50 69 SER A C 1
ATOM 537 O O . SER A 1 69 ? -1.264 -14.881 7.984 1.00 98.50 69 SER A O 1
ATOM 539 N N . ILE A 1 70 ? -0.777 -13.318 6.440 1.00 98.12 70 ILE A N 1
ATOM 540 C CA . ILE A 1 70 ? -0.870 -12.160 7.347 1.00 98.12 70 ILE A CA 1
ATOM 541 C C . ILE A 1 70 ? -2.260 -12.077 7.979 1.00 98.12 70 ILE A C 1
ATOM 543 O O . ILE A 1 70 ? -2.362 -11.929 9.193 1.00 98.12 70 ILE A O 1
ATOM 547 N N . LEU A 1 71 ? -3.325 -12.229 7.187 1.00 97.44 71 LEU A N 1
ATOM 548 C CA . LEU A 1 71 ? -4.703 -12.191 7.690 1.00 97.44 71 LEU A CA 1
ATOM 549 C C . LEU A 1 71 ? -4.975 -13.269 8.750 1.00 97.44 71 LEU A C 1
ATOM 551 O O . LEU A 1 71 ? -5.708 -13.021 9.702 1.00 97.44 71 LEU A O 1
ATOM 555 N N . LYS A 1 72 ? -4.381 -14.461 8.604 1.00 97.88 72 LYS A N 1
ATOM 556 C CA . LYS A 1 72 ? -4.522 -15.554 9.580 1.00 97.88 72 LYS A CA 1
ATOM 557 C C . LYS A 1 72 ? -3.698 -15.324 10.847 1.00 97.88 72 LYS A C 1
ATOM 559 O O . LYS A 1 72 ? -4.152 -15.683 11.928 1.00 97.88 72 LYS A O 1
ATOM 564 N N . GLN A 1 73 ? -2.484 -14.793 10.711 1.00 98.00 73 GLN A N 1
ATOM 565 C CA . GLN A 1 73 ? -1.537 -14.652 11.823 1.00 98.00 73 GLN A CA 1
ATOM 566 C C . GLN A 1 73 ? -1.764 -13.378 12.641 1.00 98.00 73 GLN A C 1
ATOM 568 O O . GLN A 1 73 ? -1.564 -13.386 13.852 1.00 98.00 73 GLN A O 1
ATOM 573 N N . ASN A 1 74 ? -2.210 -12.304 11.987 1.00 97.06 74 ASN A N 1
ATOM 574 C CA . ASN A 1 74 ? -2.356 -10.975 12.569 1.00 97.06 74 ASN A CA 1
ATOM 575 C C . ASN A 1 74 ? -3.800 -10.477 12.406 1.00 97.06 74 ASN A C 1
ATOM 577 O O . ASN A 1 74 ? -4.040 -9.531 11.647 1.00 97.06 74 ASN A O 1
ATOM 581 N N . PRO A 1 75 ? -4.771 -11.082 13.115 1.00 94.25 75 PRO A N 1
ATOM 582 C CA . PRO A 1 75 ? -6.176 -10.714 12.980 1.00 94.25 75 PRO A CA 1
ATOM 583 C C . PRO A 1 75 ? -6.440 -9.250 13.344 1.00 94.25 75 PRO A C 1
ATOM 585 O O . PRO A 1 75 ? -7.389 -8.687 12.829 1.00 94.25 75 PRO A O 1
ATOM 588 N N . ASP A 1 76 ? -5.595 -8.608 14.158 1.00 95.44 76 ASP A N 1
ATOM 589 C CA . ASP A 1 76 ? -5.734 -7.201 14.570 1.00 95.44 76 ASP A CA 1
ATOM 590 C C . ASP A 1 76 ? -4.932 -6.204 13.708 1.00 95.44 76 ASP A C 1
ATOM 592 O O . ASP A 1 76 ? -4.797 -5.025 14.062 1.00 95.44 76 ASP A O 1
ATOM 596 N N . ALA A 1 77 ? -4.366 -6.648 12.580 1.00 96.44 77 ALA A N 1
ATOM 597 C CA . ALA A 1 77 ? -3.568 -5.786 11.715 1.00 96.44 77 ALA A CA 1
ATOM 598 C C . ALA A 1 77 ? -4.392 -4.603 11.173 1.00 96.44 77 ALA A C 1
ATOM 600 O O . ALA A 1 77 ? -5.480 -4.758 10.625 1.00 96.44 77 ALA A O 1
ATOM 601 N N . ARG A 1 78 ? -3.852 -3.384 11.286 1.00 97.44 78 ARG A N 1
ATOM 602 C CA . ARG A 1 78 ? -4.465 -2.185 10.679 1.00 97.44 78 ARG A CA 1
ATOM 603 C C . ARG A 1 78 ? -4.181 -2.090 9.187 1.00 97.44 78 ARG A C 1
ATOM 605 O O . ARG A 1 78 ? -4.969 -1.502 8.449 1.00 97.44 78 ARG A O 1
ATOM 612 N N . GLU A 1 79 ? -3.043 -2.633 8.778 1.00 97.81 79 GLU A N 1
ATOM 613 C CA . GLU A 1 79 ? -2.565 -2.653 7.406 1.00 97.81 79 GLU A CA 1
ATOM 614 C C . GLU A 1 79 ? -2.050 -4.054 7.083 1.00 97.81 79 GLU A C 1
ATOM 616 O O . GLU A 1 79 ? -1.379 -4.677 7.906 1.00 97.81 79 GLU A O 1
ATOM 621 N N . ILE A 1 80 ? -2.367 -4.537 5.888 1.00 98.25 80 ILE A N 1
ATOM 622 C CA . ILE A 1 80 ? -1.881 -5.792 5.331 1.00 98.25 80 ILE A CA 1
ATOM 623 C C . ILE A 1 80 ? -0.779 -5.437 4.342 1.00 98.25 80 ILE A C 1
ATOM 625 O O . ILE A 1 80 ? -1.041 -4.912 3.256 1.00 98.25 80 ILE A O 1
ATOM 629 N N . LEU A 1 81 ? 0.457 -5.683 4.762 1.00 98.00 81 LEU A N 1
ATOM 630 C CA . LEU A 1 81 ? 1.670 -5.309 4.050 1.00 98.00 81 LEU A CA 1
ATOM 631 C C . LEU A 1 81 ? 2.508 -6.564 3.851 1.00 98.00 81 LEU A C 1
ATOM 633 O O . LEU A 1 81 ? 2.989 -7.142 4.822 1.00 98.00 81 LEU A O 1
ATOM 637 N N . VAL A 1 82 ? 2.670 -6.978 2.599 1.00 98.44 82 VAL A N 1
ATOM 638 C CA . VAL A 1 82 ? 3.664 -7.999 2.247 1.00 98.44 82 VAL A CA 1
ATOM 639 C C . VAL A 1 82 ? 5.065 -7.402 2.333 1.00 98.44 82 VAL A C 1
ATOM 641 O O . VAL A 1 82 ? 5.242 -6.203 2.108 1.00 98.44 82 VAL A O 1
ATOM 644 N N . GLU A 1 83 ? 6.080 -8.216 2.591 1.00 97.81 83 GLU A N 1
ATOM 645 C CA . GLU A 1 83 ? 7.439 -7.743 2.861 1.00 97.81 83 GLU A CA 1
ATOM 646 C C . GLU A 1 83 ? 7.970 -6.828 1.747 1.00 97.81 83 GLU A C 1
ATOM 648 O O . GLU A 1 83 ? 8.545 -5.767 1.996 1.00 97.81 83 GLU A O 1
ATOM 653 N N . ARG A 1 84 ? 7.667 -7.166 0.488 1.00 96.88 84 ARG A N 1
ATOM 654 C CA . ARG A 1 84 ? 8.116 -6.410 -0.691 1.00 96.88 84 ARG A CA 1
ATOM 655 C C . ARG A 1 84 ? 7.610 -4.961 -0.739 1.00 96.88 84 ARG A C 1
ATOM 657 O O . ARG A 1 84 ? 8.223 -4.146 -1.425 1.00 96.88 84 ARG A O 1
ATOM 664 N N . VAL A 1 85 ? 6.520 -4.604 -0.047 1.00 96.94 85 VAL A N 1
ATOM 665 C CA . VAL A 1 85 ? 5.997 -3.220 -0.033 1.00 96.94 85 VAL A CA 1
ATOM 666 C C . VAL A 1 85 ? 6.613 -2.356 1.073 1.00 96.94 85 VAL A C 1
ATOM 668 O O . VAL A 1 85 ? 6.500 -1.127 1.028 1.00 96.94 85 VAL A O 1
ATOM 671 N N . ASN A 1 86 ? 7.296 -2.959 2.053 1.00 95.56 86 ASN A N 1
ATOM 672 C CA . ASN A 1 86 ? 7.725 -2.258 3.264 1.00 95.56 86 ASN A CA 1
ATOM 673 C C . ASN A 1 86 ? 8.669 -1.086 2.979 1.00 95.56 86 ASN A C 1
ATOM 675 O O . ASN A 1 86 ? 8.531 -0.035 3.606 1.00 95.56 86 ASN A O 1
ATOM 679 N N . PHE A 1 87 ? 9.564 -1.193 1.992 1.00 93.19 87 PHE A N 1
ATOM 680 C CA . PHE A 1 87 ? 10.462 -0.086 1.638 1.00 93.19 87 PHE A CA 1
ATOM 681 C C . PHE A 1 87 ? 9.712 1.150 1.105 1.00 93.19 87 PHE A C 1
ATOM 683 O O . PHE A 1 87 ? 10.114 2.276 1.384 1.00 93.19 87 PHE A O 1
ATOM 690 N N . LEU A 1 88 ? 8.596 0.962 0.384 1.00 94.38 88 LEU A N 1
ATOM 691 C CA . LEU A 1 88 ? 7.749 2.067 -0.082 1.00 94.38 88 LEU A CA 1
ATOM 692 C C . LEU A 1 88 ? 6.926 2.643 1.064 1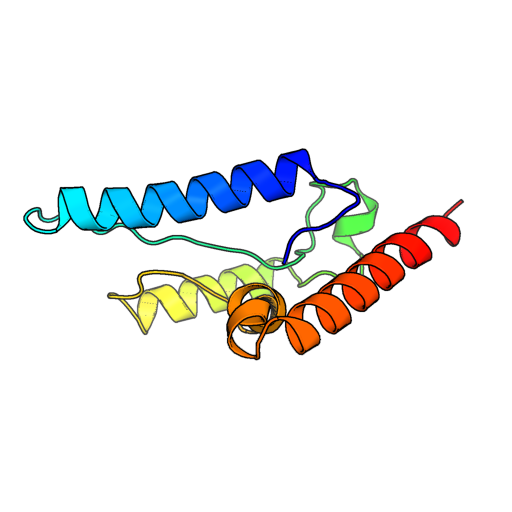.00 94.38 88 LEU A C 1
ATOM 694 O O . LEU A 1 88 ? 6.745 3.862 1.145 1.00 94.38 88 LEU A O 1
ATOM 698 N N . ARG A 1 89 ? 6.388 1.756 1.904 1.00 94.81 89 ARG A N 1
ATOM 699 C CA . ARG A 1 89 ? 5.462 2.093 2.981 1.00 94.81 89 ARG A CA 1
ATOM 700 C C . ARG A 1 89 ? 6.146 2.835 4.128 1.00 94.81 89 ARG A C 1
ATOM 702 O O . ARG A 1 89 ? 5.567 3.763 4.676 1.00 94.81 89 ARG A O 1
ATOM 709 N N . THR A 1 90 ? 7.377 2.452 4.454 1.00 95.06 90 THR A N 1
ATOM 710 C CA . THR A 1 90 ? 8.145 2.978 5.596 1.00 95.06 90 THR A CA 1
ATOM 711 C C . THR A 1 90 ? 9.188 4.024 5.206 1.00 95.06 90 THR A C 1
ATOM 713 O O . THR A 1 90 ? 9.970 4.446 6.047 1.00 95.06 90 THR A O 1
ATOM 716 N N . ALA A 1 91 ? 9.212 4.486 3.953 1.00 95.00 91 ALA A N 1
ATOM 717 C CA . ALA A 1 91 ? 10.241 5.411 3.468 1.00 95.00 91 ALA A CA 1
ATOM 718 C C . ALA A 1 91 ? 10.414 6.671 4.337 1.00 95.00 91 ALA A C 1
ATOM 720 O O . ALA A 1 91 ? 11.537 7.106 4.575 1.00 95.00 91 ALA A O 1
ATOM 721 N N . GLU A 1 92 ? 9.317 7.232 4.851 1.00 93.19 92 GLU A N 1
ATOM 722 C CA . GLU A 1 92 ? 9.348 8.426 5.706 1.00 93.19 92 GLU A CA 1
ATOM 723 C C . GLU A 1 92 ? 9.934 8.150 7.100 1.00 93.19 92 GLU A C 1
ATOM 725 O O . GLU A 1 92 ? 10.438 9.067 7.748 1.00 93.19 92 GLU A O 1
ATOM 730 N N . SER A 1 93 ? 9.931 6.893 7.566 1.00 93.75 93 SER A N 1
ATOM 731 C CA . SER A 1 93 ? 10.386 6.538 8.917 1.00 93.75 93 SER A CA 1
ATOM 732 C C . SER A 1 93 ? 11.894 6.706 9.111 1.00 93.75 93 SER A C 1
ATOM 734 O O . SER A 1 93 ? 12.374 6.638 10.239 1.00 93.75 93 SER A O 1
ATOM 736 N N . LYS A 1 94 ? 12.647 6.893 8.020 1.00 91.06 94 LYS A N 1
ATOM 737 C CA . LYS A 1 94 ? 14.104 7.075 8.016 1.00 91.06 94 LYS A CA 1
ATOM 738 C C . LYS A 1 94 ? 14.534 8.549 7.974 1.00 91.06 94 LYS A C 1
ATOM 740 O O . LYS A 1 94 ? 15.730 8.819 7.977 1.00 91.06 94 LYS A O 1
ATOM 745 N N . GLY A 1 95 ? 13.585 9.492 7.963 1.00 96.44 95 GLY A N 1
ATOM 746 C CA . GLY A 1 95 ? 13.845 10.931 7.841 1.00 96.44 95 GLY A CA 1
ATOM 747 C C . GLY A 1 95 ? 13.725 11.452 6.404 1.00 96.44 95 GLY A C 1
ATOM 748 O O . GLY A 1 95 ? 13.694 10.678 5.449 1.00 96.44 95 GLY A O 1
ATOM 749 N N . MET A 1 96 ? 13.621 12.777 6.250 1.00 95.81 96 MET A N 1
ATOM 750 C CA . MET A 1 96 ? 13.289 13.405 4.960 1.00 95.81 96 MET A CA 1
ATOM 751 C C . MET A 1 96 ? 14.416 13.338 3.929 1.00 95.81 96 MET A C 1
ATOM 753 O O . MET A 1 96 ? 14.127 13.138 2.753 1.00 95.81 96 MET A O 1
ATOM 757 N N . ASP A 1 97 ? 15.678 13.425 4.346 1.00 96.94 97 ASP A N 1
ATOM 758 C CA . ASP A 1 97 ? 16.807 13.294 3.416 1.00 96.94 97 ASP A CA 1
ATOM 759 C C . ASP A 1 97 ? 16.829 11.887 2.797 1.00 96.94 97 ASP A C 1
ATOM 761 O O . ASP A 1 97 ? 16.778 11.736 1.577 1.00 96.94 97 ASP A O 1
ATOM 765 N N . ALA A 1 98 ? 16.752 10.850 3.641 1.00 95.56 98 ALA A N 1
ATOM 766 C CA . ALA A 1 98 ? 16.658 9.457 3.202 1.00 95.56 98 ALA A CA 1
ATOM 767 C C . ALA A 1 98 ? 15.397 9.184 2.360 1.00 95.56 98 ALA A C 1
ATOM 769 O O . ALA A 1 98 ? 15.430 8.392 1.416 1.00 95.56 98 ALA A O 1
ATOM 770 N N . TYR A 1 99 ? 14.280 9.843 2.682 1.00 97.12 99 TYR A N 1
ATOM 771 C CA . TYR A 1 99 ? 13.062 9.769 1.881 1.00 97.12 99 TYR A CA 1
ATOM 772 C C . TYR A 1 99 ? 13.285 10.313 0.466 1.00 97.12 99 TYR A C 1
ATOM 774 O O . TYR A 1 99 ? 12.899 9.647 -0.492 1.00 97.12 99 TYR A O 1
ATOM 782 N N . TYR A 1 100 ? 13.904 11.491 0.316 1.00 97.38 100 TYR A N 1
ATOM 783 C CA . TYR A 1 100 ? 14.137 12.094 -1.000 1.00 97.38 100 TYR A CA 1
ATOM 784 C C . TYR A 1 100 ? 15.165 11.320 -1.825 1.00 97.38 100 TYR A C 1
ATOM 786 O O . TYR A 1 100 ? 14.972 11.168 -3.031 1.00 97.38 100 TYR A O 1
ATOM 794 N N . GLU A 1 101 ? 16.204 10.768 -1.196 1.00 96.75 101 GLU A N 1
ATOM 795 C CA . GLU A 1 101 ? 17.138 9.855 -1.864 1.00 96.75 101 GLU A CA 1
ATOM 796 C C . GLU A 1 101 ? 16.411 8.631 -2.434 1.00 96.75 101 GLU A C 1
ATOM 798 O O . GLU A 1 101 ? 16.540 8.317 -3.620 1.00 96.75 101 GLU A O 1
ATOM 803 N N . LEU A 1 102 ? 15.582 7.975 -1.616 1.00 96.00 102 LEU A N 1
ATOM 804 C CA . LEU A 1 102 ? 14.816 6.808 -2.045 1.00 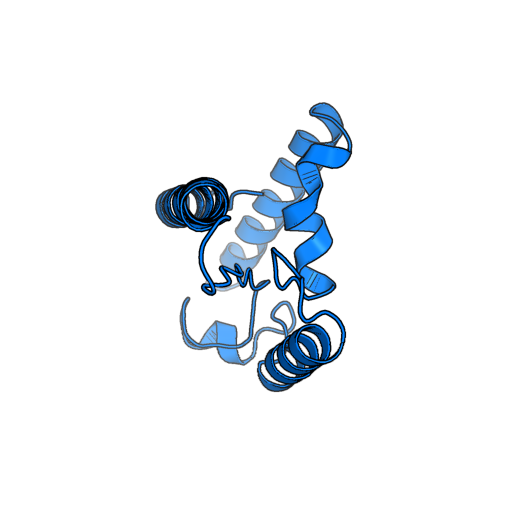96.00 102 LEU A CA 1
ATOM 805 C C . LEU A 1 102 ? 13.746 7.172 -3.085 1.00 96.00 102 LEU A C 1
ATOM 807 O O . LEU A 1 102 ? 13.525 6.411 -4.023 1.00 96.00 102 LEU A O 1
ATOM 811 N N . PHE A 1 103 ? 13.096 8.330 -2.945 1.00 96.88 103 PHE A N 1
ATOM 812 C CA . PHE A 1 103 ? 12.116 8.842 -3.901 1.00 96.88 103 PHE A CA 1
ATOM 813 C C . PHE A 1 103 ? 12.740 9.072 -5.279 1.00 96.88 103 PHE A C 1
ATOM 815 O O . PHE A 1 103 ? 12.178 8.607 -6.272 1.00 96.88 103 PHE A O 1
ATOM 822 N N . ASN A 1 104 ? 13.891 9.745 -5.347 1.00 97.25 104 ASN A N 1
ATOM 823 C CA . ASN A 1 104 ? 14.585 9.992 -6.609 1.00 97.25 104 ASN A CA 1
ATOM 824 C C . ASN A 1 104 ? 15.036 8.667 -7.238 1.00 97.25 104 ASN A C 1
ATOM 826 O O . ASN A 1 104 ? 14.640 8.365 -8.360 1.00 97.25 104 ASN A O 1
ATOM 830 N N . GLY A 1 105 ? 15.738 7.814 -6.480 1.00 95.94 105 GLY A N 1
ATOM 831 C CA . GLY A 1 105 ? 16.234 6.532 -6.994 1.00 95.94 105 GLY A CA 1
ATOM 832 C C . GLY A 1 105 ? 15.125 5.594 -7.487 1.00 95.94 105 GLY A C 1
ATOM 833 O O . GLY A 1 105 ? 15.246 4.992 -8.554 1.00 95.94 105 GLY A O 1
ATOM 834 N N . PHE A 1 106 ? 14.008 5.509 -6.757 1.00 94.62 106 PHE A N 1
ATOM 835 C CA . PHE A 1 106 ? 12.839 4.730 -7.175 1.00 94.62 106 PHE A CA 1
ATOM 836 C C . PHE A 1 106 ? 12.253 5.237 -8.501 1.00 94.62 106 PHE A C 1
ATOM 838 O O . PHE A 1 106 ? 11.952 4.444 -9.396 1.00 94.62 106 PHE A O 1
ATOM 845 N N . ASN A 1 107 ? 12.102 6.554 -8.652 1.00 95.62 107 ASN A N 1
ATOM 846 C CA . ASN A 1 107 ? 11.503 7.135 -9.851 1.00 95.62 107 ASN A CA 1
ATOM 847 C C . ASN A 1 107 ? 12.444 7.106 -11.064 1.00 95.62 107 ASN A C 1
ATOM 849 O O . ASN A 1 107 ? 11.972 6.851 -12.173 1.00 95.62 107 ASN A O 1
ATOM 853 N N . ASP A 1 108 ? 13.753 7.264 -10.863 1.00 95.56 108 ASP A N 1
ATOM 854 C CA . ASP A 1 108 ? 14.765 7.102 -11.914 1.00 95.56 108 ASP A CA 1
ATOM 855 C C . ASP A 1 108 ? 14.777 5.661 -12.456 1.00 95.56 108 ASP A C 1
ATOM 857 O O . ASP A 1 108 ? 14.812 5.428 -13.672 1.00 95.56 108 ASP A O 1
ATOM 861 N N . GLN A 1 109 ? 14.654 4.667 -11.569 1.00 90.25 109 GLN A N 1
ATOM 862 C CA . GLN A 1 109 ? 14.539 3.263 -11.966 1.00 90.25 109 GLN A CA 1
ATOM 863 C C . GLN A 1 109 ? 13.253 2.997 -12.769 1.00 90.25 109 GLN A C 1
ATOM 865 O O . GLN A 1 109 ? 13.294 2.3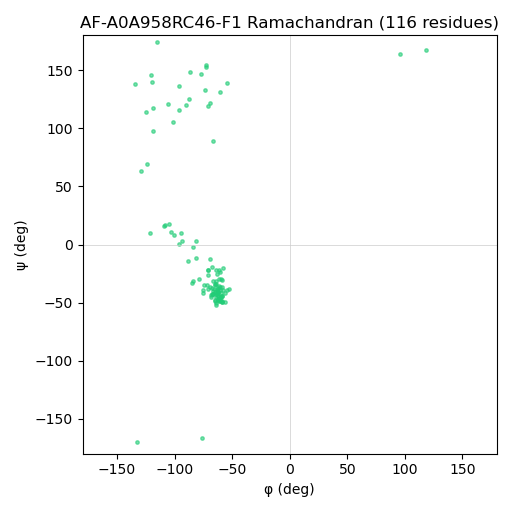51 -13.820 1.00 90.25 109 GLN A O 1
ATOM 870 N N . MET A 1 110 ? 12.111 3.530 -12.323 1.00 86.56 110 MET A N 1
ATOM 871 C CA . MET A 1 110 ? 10.849 3.401 -13.064 1.00 86.56 110 MET A CA 1
ATOM 872 C C . MET A 1 110 ? 10.905 4.071 -14.443 1.00 86.56 110 MET A C 1
ATOM 874 O O . MET A 1 110 ? 10.342 3.546 -15.403 1.00 86.56 110 MET A O 1
ATOM 878 N N . ALA A 1 111 ? 11.579 5.218 -14.561 1.00 86.44 111 ALA A N 1
ATOM 879 C CA . ALA A 1 111 ? 11.731 5.920 -15.831 1.00 86.44 111 ALA A CA 1
ATOM 880 C C . ALA A 1 111 ? 12.625 5.144 -16.814 1.00 86.44 111 ALA A C 1
ATOM 882 O O . ALA A 1 111 ? 12.257 4.978 -17.977 1.00 86.44 111 ALA A O 1
ATOM 883 N N . SER A 1 112 ? 13.765 4.622 -16.349 1.00 78.62 112 SER A N 1
ATOM 884 C CA . SER A 1 112 ? 14.724 3.898 -17.201 1.00 78.62 112 SER A CA 1
ATOM 885 C C . SER A 1 112 ? 14.167 2.593 -17.782 1.00 78.62 112 SER A C 1
ATOM 887 O O . SER A 1 112 ? 14.448 2.277 -18.935 1.00 78.62 112 SER A O 1
ATOM 889 N N . THR A 1 113 ? 13.303 1.894 -17.039 1.00 69.00 113 THR A N 1
ATOM 890 C CA . THR A 1 113 ? 12.651 0.641 -17.473 1.00 69.00 113 THR A CA 1
ATOM 891 C C . THR A 1 113 ? 11.735 0.836 -18.696 1.00 69.00 113 THR A C 1
ATOM 893 O O . THR A 1 113 ? 11.529 -0.088 -19.483 1.00 69.00 113 THR A O 1
ATOM 896 N N . ARG A 1 114 ? 11.201 2.048 -18.910 1.00 61.53 114 ARG A N 1
ATOM 897 C CA . ARG A 1 114 ? 10.331 2.352 -20.061 1.00 61.53 114 ARG A CA 1
ATOM 898 C C . ARG A 1 114 ? 11.103 2.709 -21.333 1.00 61.53 114 ARG A C 1
ATOM 900 O O . ARG A 1 114 ? 10.620 2.416 -22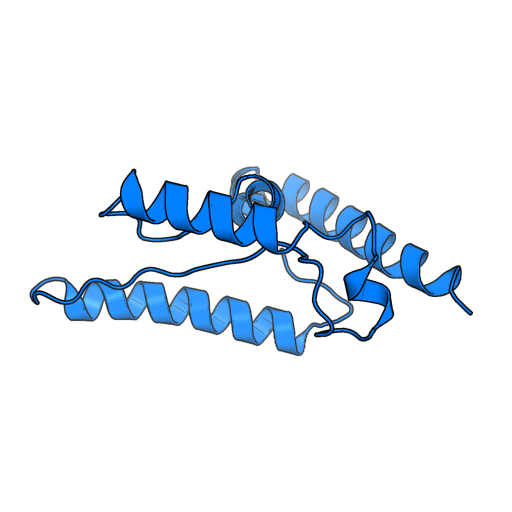.421 1.00 61.53 114 ARG A O 1
ATOM 907 N N . THR A 1 115 ? 12.280 3.321 -21.211 1.00 57.44 115 THR A N 1
ATOM 908 C CA . THR A 1 115 ? 13.080 3.783 -22.363 1.00 57.44 115 THR A CA 1
ATOM 909 C C . THR A 1 115 ? 13.702 2.626 -23.148 1.00 57.44 115 THR A C 1
ATOM 911 O O . THR A 1 115 ? 13.933 2.750 -24.342 1.00 57.44 115 THR A O 1
ATOM 914 N N . THR A 1 116 ? 13.939 1.485 -22.504 1.00 49.78 116 THR A N 1
ATOM 915 C CA . THR A 1 116 ? 14.465 0.263 -23.135 1.00 49.78 116 THR A CA 1
ATOM 916 C C . THR A 1 116 ? 13.397 -0.612 -23.801 1.00 49.78 116 THR A C 1
ATOM 918 O O . THR A 1 116 ? 13.745 -1.634 -24.385 1.00 49.78 116 THR A O 1
ATOM 921 N N . SER A 1 117 ? 12.117 -0.230 -23.724 1.00 49.47 117 SER A N 1
ATOM 922 C CA . SER A 1 117 ? 10.975 -1.011 -24.230 1.00 49.47 117 SER A CA 1
ATOM 923 C C . SER A 1 117 ? 10.319 -0.417 -25.493 1.00 49.47 117 SER A C 1
ATOM 925 O O . SER A 1 117 ? 9.181 -0.774 -25.801 1.00 49.47 117 SER A O 1
ATOM 927 N N . VAL A 1 118 ? 11.001 0.495 -26.205 1.00 39.84 118 VAL A N 1
ATOM 928 C CA . VAL A 1 118 ? 10.547 1.108 -27.475 1.00 39.84 118 VAL A CA 1
ATOM 929 C C . VAL A 1 118 ? 11.519 0.788 -28.601 1.00 39.84 118 VAL A C 1
ATOM 931 O O . VAL A 1 118 ? 12.739 0.928 -28.366 1.00 39.84 118 VAL A O 1
#

Mean predicted aligned error: 3.7 Å

Radius of gyration: 16.09 Å; Cα contacts (8 Å, |Δi|>4): 94; chains: 1; bounding box: 35×30×47 Å

Foldseek 3Di:
DDAPVCNVVRVVVVVVVVVLVVVCVVCVVDPDAGEAEDDDAALDQPVHNCSVVDPPHHYPVVRVVQQVVCCVPPVNHNYRDDPNCCCVVCQPVVPDVSNVVCNVVVNVVVVVVVVVVD